Protein AF-A0A377HBF0-F1 (afdb_monomer)

Foldseek 3Di:
DPDDDDDDDDPVVVVVVVVVVCVQVPPPVPDPDDDDFQEEEAEQAQDVVLLVVSLCVCLVNVHAYEYFWAAEPRLVSNVVSQCPDPPSVVQDRPPGTRQVSSVCCSCVPSVRDPVRYHYHHPDHDPVSSVVVSVVSCCVVPNDPTGHHYSDNDPPDDSVVVVSVVVD

Nearest PDB structures (foldseek):
  3ca8-assembly2_B  TM=9.646E-01  e=1.091E-23  Escherichia coli K-12
  8c9v-assembly1_A-2  TM=4.172E-01  e=1.646E+00  Desulfuromonas acetoxidans DSM 684
  6amh-assembly2_D  TM=2.942E-01  e=6.337E-01  Pyrococcus furiosus DSM 3638
  8wps-assembly1_A  TM=4.491E-01  e=5.171E+00  Anabaena sp. 90

Secondary structure (DSSP, 8-state):
---PPPPPPPHHHHHHHHHHHHHHT--TT-SSS----SEEEEE--S-HHHHHHHHHHHHHHT--EEEE--SSTTHHHHHHHHHH-TTGGGS--TT--HHHHHHHHHHHTT---GGGEEEE----SHHHHHHHHHHHHHHHT-S---EEEE-----S-HHHHHHHTT-

pLDDT: mean 82.02, std 18.33, range [35.5, 98.69]

InterPro domains:
  IPR003848 Domain of unknown function DUF218 [PF02698] (40-144)
  IPR003848 Domain of unknown function DUF218 [cd06259] (38-150)
  IPR014729 Rossmann-like alpha/beta/alpha sandwich fold [G3DSA:3.40.50.620] (27-156)
  IPR051599 Cell Envelope Integrity and Synthesis Associated Protein [PTHR30336] (35-150)

Solvent-accessible surface area (backbone atoms only — not comparable to full-atom values): 9738 Å² total; per-residue (Å²): 131,89,74,76,74,82,76,91,72,53,70,71,55,51,53,52,50,50,53,50,48,51,62,67,63,55,64,90,73,82,56,98,65,82,87,80,51,63,30,32,34,38,52,59,64,52,54,62,71,60,56,51,49,48,44,50,52,18,51,75,71,70,33,33,33,37,26,21,14,9,66,42,87,50,41,65,51,27,41,52,44,33,62,69,32,96,77,49,45,80,61,79,44,91,97,57,31,37,16,60,47,52,47,48,47,34,34,76,74,60,66,42,55,71,94,39,53,44,77,38,55,77,25,49,48,73,71,39,24,54,55,51,46,52,57,49,42,50,71,74,72,42,91,86,65,52,74,36,73,49,70,78,78,80,81,62,58,68,73,59,55,65,57,54,76,76,109

Structure (mmCIF, N/CA/C/O backbone):
data_AF-A0A377HBF0-F1
#
_entry.id   AF-A0A377HBF0-F1
#
loop_
_atom_site.group_PDB
_atom_site.id
_atom_site.type_symbol
_atom_site.label_atom_id
_atom_site.label_alt_id
_atom_site.label_comp_id
_atom_site.label_asym_id
_atom_site.label_entity_id
_atom_site.label_seq_id
_atom_site.pdbx_PDB_ins_code
_atom_site.Cartn_x
_atom_site.Cartn_y
_atom_site.Cartn_z
_atom_site.occupancy
_atom_site.B_iso_or_equiv
_atom_site.auth_seq_id
_atom_site.auth_comp_id
_atom_site.auth_asym_id
_atom_site.auth_atom_id
_atom_site.pdbx_PDB_model_num
ATOM 1 N N . MET A 1 1 ? 8.860 5.259 -27.239 1.00 41.09 1 MET A N 1
ATOM 2 C CA . MET A 1 1 ? 10.089 4.965 -26.472 1.00 41.09 1 MET A CA 1
ATOM 3 C C . MET A 1 1 ? 10.621 3.628 -26.953 1.00 41.09 1 MET A C 1
ATOM 5 O O . MET A 1 1 ? 9.868 2.665 -26.907 1.00 41.09 1 MET A O 1
ATOM 9 N N . ASN A 1 2 ? 11.857 3.577 -27.459 1.00 46.97 2 ASN A N 1
ATOM 10 C CA . ASN A 1 2 ? 12.545 2.305 -27.692 1.00 46.97 2 ASN A CA 1
ATOM 11 C C . ASN A 1 2 ? 12.883 1.725 -26.321 1.00 46.97 2 ASN A C 1
ATOM 13 O O . ASN A 1 2 ? 13.781 2.225 -25.651 1.00 46.97 2 ASN A O 1
ATOM 17 N N . ILE A 1 3 ? 12.112 0.735 -25.882 1.00 53.47 3 ILE A N 1
ATOM 18 C CA . ILE A 1 3 ? 12.408 0.001 -24.6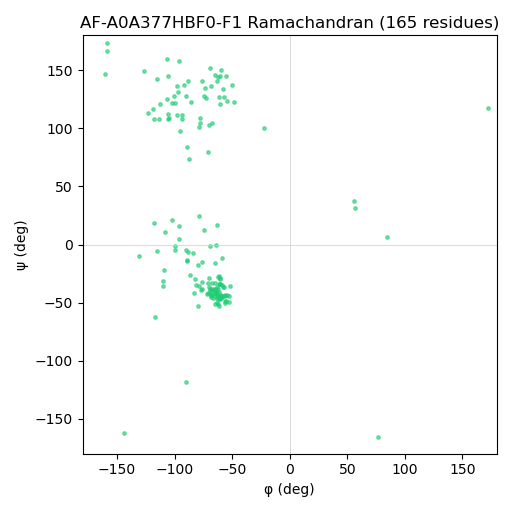56 1.00 53.47 3 ILE A CA 1
ATOM 19 C C . ILE A 1 3 ? 13.523 -0.969 -25.026 1.00 53.47 3 ILE A C 1
ATOM 21 O O . ILE A 1 3 ? 13.290 -1.938 -25.747 1.00 53.47 3 ILE A O 1
ATOM 25 N N . THR A 1 4 ? 14.749 -0.674 -24.607 1.00 66.75 4 THR A N 1
ATOM 26 C CA . THR A 1 4 ? 15.839 -1.644 -24.680 1.00 66.75 4 THR A CA 1
ATOM 27 C C . THR A 1 4 ? 15.437 -2.843 -23.818 1.00 66.75 4 THR A C 1
ATOM 29 O O . THR A 1 4 ? 15.152 -2.650 -22.634 1.00 66.75 4 THR A O 1
ATOM 32 N N . PRO A 1 5 ? 15.348 -4.060 -24.381 1.00 80.56 5 PRO A N 1
ATOM 33 C CA . PRO A 1 5 ? 15.026 -5.236 -23.588 1.00 80.56 5 PRO A CA 1
ATOM 34 C C . PRO A 1 5 ? 16.116 -5.461 -22.537 1.00 80.56 5 PRO A C 1
ATOM 36 O O . PRO A 1 5 ? 17.296 -5.204 -22.794 1.00 80.56 5 PRO A O 1
ATOM 39 N N . PHE A 1 6 ? 15.714 -5.931 -21.356 1.00 82.69 6 PHE A N 1
ATOM 40 C CA . PHE A 1 6 ? 16.654 -6.302 -20.303 1.00 82.69 6 PHE A CA 1
ATOM 41 C C . PHE A 1 6 ? 17.611 -7.385 -20.835 1.00 82.69 6 PHE A C 1
ATOM 43 O O . PHE A 1 6 ? 17.153 -8.314 -21.511 1.00 82.69 6 PHE A O 1
ATOM 50 N N . PRO A 1 7 ? 18.931 -7.272 -20.604 1.00 88.56 7 PRO A N 1
ATOM 51 C CA . PRO A 1 7 ? 19.890 -8.216 -21.159 1.00 88.56 7 PRO A CA 1
ATOM 52 C C . PRO A 1 7 ? 19.689 -9.617 -20.576 1.00 88.56 7 PRO A C 1
ATOM 54 O O . PRO A 1 7 ? 19.382 -9.787 -19.399 1.00 88.56 7 PRO A O 1
ATOM 57 N N . THR A 1 8 ? 19.934 -10.642 -21.390 1.00 91.81 8 THR A N 1
ATOM 58 C CA . THR A 1 8 ? 20.026 -12.023 -20.905 1.00 91.81 8 THR A CA 1
ATOM 59 C C . THR A 1 8 ? 21.175 -12.162 -19.909 1.00 91.81 8 THR A C 1
ATOM 61 O O . THR A 1 8 ? 22.313 -11.803 -20.217 1.00 91.81 8 THR A O 1
ATOM 64 N N . LEU A 1 9 ? 20.875 -12.704 -18.729 1.00 91.88 9 LEU A N 1
ATOM 65 C CA . LEU A 1 9 ? 21.837 -12.961 -17.658 1.00 91.88 9 LEU A CA 1
ATOM 66 C C . LEU A 1 9 ? 22.334 -14.411 -17.689 1.00 91.88 9 LEU A C 1
ATOM 68 O O . LEU A 1 9 ? 21.672 -15.300 -18.223 1.00 91.88 9 LEU A O 1
ATOM 72 N N . SER A 1 10 ? 23.504 -14.659 -17.097 1.00 95.44 10 SER A N 1
ATOM 73 C CA . SER A 1 10 ? 24.004 -16.027 -16.926 1.00 95.44 10 SER A CA 1
ATOM 74 C C . SER A 1 10 ? 23.151 -16.801 -15.906 1.00 95.44 10 SER A C 1
ATOM 76 O O . SER A 1 10 ? 22.635 -16.172 -14.978 1.00 95.44 10 SER A O 1
ATOM 78 N N . PRO A 1 11 ? 23.050 -18.143 -16.000 1.00 94.19 11 PRO A N 1
ATOM 79 C CA . PRO A 1 11 ? 22.334 -18.947 -15.006 1.00 94.19 11 PRO A CA 1
ATOM 80 C C . PRO A 1 11 ? 22.801 -18.676 -13.569 1.00 94.19 11 PRO A C 1
ATOM 82 O O . PRO A 1 11 ? 21.981 -18.411 -12.703 1.00 94.19 11 PRO A O 1
ATOM 85 N N . ALA A 1 12 ? 24.117 -18.590 -13.343 1.00 95.25 12 ALA A N 1
ATOM 86 C CA . ALA A 1 12 ? 24.679 -18.285 -12.025 1.00 95.25 12 ALA A CA 1
ATOM 87 C C . ALA A 1 12 ? 24.261 -16.899 -11.494 1.00 95.25 12 ALA A C 1
ATOM 89 O O . ALA A 1 12 ? 24.081 -16.718 -10.293 1.00 95.25 12 ALA A O 1
ATOM 90 N N . THR A 1 13 ? 24.099 -15.910 -12.380 1.00 90.56 13 THR A N 1
ATOM 91 C CA . THR A 1 13 ? 23.598 -14.580 -12.002 1.00 90.56 13 THR A CA 1
ATOM 92 C C . THR A 1 13 ? 22.112 -14.626 -11.654 1.00 90.56 13 THR A C 1
ATOM 94 O O . THR A 1 13 ? 21.710 -14.002 -10.678 1.00 90.56 13 THR A O 1
ATOM 97 N N . ILE A 1 14 ? 21.308 -15.364 -12.425 1.00 88.31 14 ILE A N 1
ATOM 98 C CA . ILE A 1 14 ? 19.878 -15.562 -12.145 1.00 88.31 14 ILE A CA 1
ATOM 99 C C . ILE A 1 14 ? 19.701 -16.253 -10.789 1.00 88.31 14 ILE A C 1
ATOM 101 O O . ILE A 1 14 ? 18.934 -15.770 -9.960 1.00 88.31 14 ILE A O 1
ATOM 105 N N . ASP A 1 15 ? 20.465 -17.313 -10.524 1.00 89.62 15 ASP A N 1
ATOM 106 C CA . ASP A 1 15 ? 20.421 -18.037 -9.252 1.00 89.62 15 ASP A CA 1
ATOM 107 C C . ASP A 1 15 ? 20.786 -17.122 -8.075 1.00 89.62 15 ASP A C 1
ATOM 109 O O . ASP A 1 15 ? 20.086 -17.102 -7.065 1.00 89.62 15 ASP A O 1
ATOM 113 N N . ALA A 1 16 ? 21.832 -16.300 -8.214 1.00 87.31 16 ALA A N 1
ATOM 114 C CA . ALA A 1 16 ? 22.221 -15.341 -7.181 1.00 87.31 16 ALA A CA 1
ATOM 115 C C . ALA A 1 16 ? 21.136 -14.281 -6.914 1.00 87.31 16 ALA A C 1
ATOM 117 O O . ALA A 1 16 ? 20.863 -13.962 -5.756 1.00 87.31 16 ALA A O 1
ATOM 118 N N . ILE A 1 17 ? 20.495 -13.759 -7.968 1.00 84.81 17 ILE A N 1
ATOM 119 C CA . ILE A 1 17 ? 19.373 -12.817 -7.843 1.00 84.81 17 ILE A CA 1
ATOM 120 C C . ILE A 1 17 ? 18.206 -13.480 -7.113 1.00 84.81 17 ILE A C 1
ATOM 122 O O . ILE A 1 17 ? 17.653 -12.875 -6.200 1.00 84.81 17 ILE A O 1
ATOM 126 N N . ASN A 1 18 ? 17.861 -14.720 -7.464 1.00 83.06 18 ASN A N 1
ATOM 127 C CA . ASN A 1 18 ? 16.762 -15.448 -6.833 1.00 83.06 18 ASN A CA 1
ATOM 128 C C . ASN A 1 18 ? 17.038 -15.740 -5.355 1.00 83.06 18 ASN A C 1
ATOM 130 O O . ASN A 1 18 ? 16.140 -15.582 -4.535 1.00 83.06 18 ASN A O 1
ATOM 134 N N . VAL A 1 19 ? 18.275 -16.096 -4.993 1.00 84.44 19 VAL A N 1
ATOM 135 C CA . VAL A 1 19 ? 18.673 -16.299 -3.589 1.00 84.44 19 VAL A CA 1
ATOM 136 C C . VAL A 1 19 ? 18.511 -15.012 -2.781 1.00 84.44 19 VAL A C 1
ATOM 138 O O . VAL A 1 19 ? 17.925 -15.035 -1.700 1.00 84.44 19 VAL A O 1
ATOM 141 N N . ILE A 1 20 ? 18.992 -13.878 -3.303 1.00 81.31 20 ILE A N 1
ATOM 142 C CA . ILE A 1 20 ? 18.833 -12.577 -2.637 1.00 81.31 20 ILE A CA 1
ATOM 143 C C . ILE A 1 20 ? 17.353 -12.195 -2.573 1.00 81.31 20 ILE A C 1
ATOM 145 O O . ILE A 1 20 ? 16.878 -11.782 -1.522 1.00 81.31 20 ILE A O 1
ATOM 149 N N . GLY A 1 21 ? 16.616 -12.369 -3.670 1.00 77.38 21 GLY A N 1
ATOM 150 C CA . GLY A 1 21 ? 15.186 -12.087 -3.748 1.00 77.38 21 GLY A CA 1
ATOM 151 C C . GLY A 1 21 ? 14.385 -12.885 -2.724 1.00 77.38 21 GLY A C 1
ATOM 152 O O . GLY A 1 21 ? 13.564 -12.308 -2.025 1.00 77.38 21 GLY A O 1
ATOM 153 N N . GLN A 1 22 ? 14.674 -14.177 -2.569 1.00 75.25 22 GLN A N 1
ATOM 154 C CA 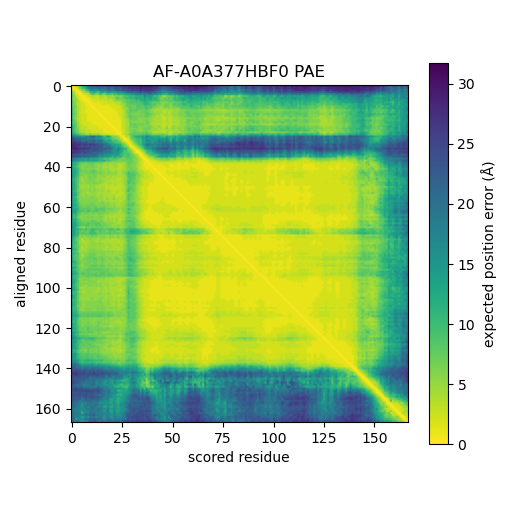. GLN A 1 22 ? 14.031 -15.034 -1.575 1.00 75.25 22 GLN A CA 1
ATOM 155 C C . GLN A 1 22 ? 14.407 -14.644 -0.140 1.00 75.25 22 GLN A C 1
ATOM 157 O O . GLN A 1 22 ? 13.550 -14.662 0.739 1.00 75.25 22 GLN A O 1
ATOM 162 N N . TRP A 1 23 ? 15.666 -14.270 0.105 1.00 75.56 23 TRP A N 1
ATOM 163 C CA . TRP A 1 23 ? 16.100 -13.784 1.416 1.00 75.56 23 TRP A CA 1
ATOM 164 C C . TRP A 1 23 ? 15.445 -12.444 1.784 1.00 75.56 23 TRP A C 1
ATOM 166 O O . TRP A 1 23 ? 15.067 -12.244 2.932 1.00 75.56 23 TRP A O 1
ATOM 176 N N . LEU A 1 24 ? 15.272 -11.543 0.811 1.00 70.19 24 LEU A N 1
ATOM 177 C CA . LEU A 1 24 ? 14.634 -10.235 0.993 1.00 70.19 24 LEU A CA 1
ATOM 178 C C . LEU A 1 24 ? 13.113 -10.314 1.106 1.00 70.19 24 LEU A C 1
ATOM 180 O O . LEU A 1 24 ? 12.522 -9.581 1.892 1.00 70.19 24 LEU A O 1
ATOM 184 N N . ALA A 1 25 ? 12.478 -11.198 0.337 1.00 69.81 25 ALA A N 1
ATOM 185 C CA . ALA A 1 25 ? 11.044 -11.469 0.410 1.00 69.81 25 ALA A CA 1
ATOM 186 C C . ALA A 1 25 ? 10.668 -12.302 1.645 1.00 69.81 25 ALA A C 1
ATOM 188 O O . ALA A 1 25 ? 9.559 -12.827 1.673 1.00 69.81 25 ALA A O 1
ATOM 189 N N . GLN A 1 26 ? 11.611 -12.437 2.593 1.00 56.56 26 GLN A N 1
ATOM 190 C CA . GLN A 1 26 ? 11.625 -13.317 3.752 1.00 56.56 26 GLN A CA 1
ATOM 191 C C . GLN A 1 26 ? 10.216 -13.753 4.158 1.00 56.56 26 GLN A C 1
ATOM 193 O O . GLN A 1 26 ? 9.449 -13.007 4.763 1.00 56.56 26 GLN A O 1
ATOM 198 N N . ASP A 1 27 ? 9.878 -14.974 3.749 1.00 58.88 27 ASP A N 1
ATOM 199 C CA . ASP A 1 27 ? 8.593 -15.591 4.023 1.00 58.88 27 ASP A CA 1
ATOM 200 C C . ASP A 1 27 ? 8.665 -16.318 5.370 1.00 58.88 27 ASP A C 1
ATOM 202 O O . ASP A 1 27 ? 8.715 -17.552 5.454 1.00 58.88 27 ASP A O 1
ATOM 206 N N . ASP A 1 28 ? 8.666 -15.535 6.451 1.00 52.09 28 ASP A N 1
ATOM 207 C CA . ASP A 1 28 ? 8.450 -16.062 7.805 1.00 52.09 28 ASP A CA 1
ATOM 208 C C . ASP A 1 28 ? 7.026 -16.668 7.952 1.00 52.09 28 ASP A C 1
ATOM 210 O O . ASP A 1 28 ? 6.675 -17.211 9.002 1.00 52.09 28 ASP A O 1
ATOM 214 N N . PHE A 1 29 ? 6.214 -16.622 6.882 1.00 50.16 29 PHE A N 1
ATOM 215 C CA . PHE A 1 29 ? 4.865 -17.165 6.737 1.00 50.16 29 PHE A CA 1
ATOM 216 C C . PHE A 1 29 ? 4.836 -18.568 6.072 1.00 50.16 29 PHE A C 1
ATOM 218 O O . PHE A 1 29 ? 3.792 -19.074 5.668 1.00 50.16 29 PHE A O 1
ATOM 225 N N . SER A 1 30 ? 5.964 -19.278 5.999 1.00 46.84 30 SER A N 1
ATOM 226 C CA . SER A 1 30 ? 6.055 -20.611 5.365 1.00 46.84 30 SER A CA 1
ATOM 227 C C . SER A 1 30 ? 5.540 -21.796 6.219 1.00 46.84 30 SER A C 1
ATOM 229 O O . SER A 1 30 ? 5.922 -22.948 6.001 1.00 46.84 30 SER A O 1
ATOM 231 N N . GLY A 1 31 ? 4.643 -21.552 7.182 1.00 51.62 31 GLY A N 1
ATOM 232 C CA . GLY A 1 31 ? 4.010 -22.584 8.016 1.00 51.62 31 GLY A CA 1
ATOM 233 C C . GLY A 1 31 ? 2.498 -22.681 7.791 1.00 51.62 31 GLY A C 1
ATOM 234 O O . GLY A 1 31 ? 1.831 -21.664 7.666 1.00 51.62 31 GLY A O 1
ATOM 235 N N . GLU A 1 32 ? 1.934 -23.896 7.810 1.00 48.34 32 GLU A N 1
ATOM 236 C CA . GLU A 1 32 ? 0.494 -24.202 7.626 1.00 48.34 32 GLU A CA 1
ATOM 237 C C . GLU A 1 32 ? -0.449 -23.627 8.716 1.00 48.34 32 GLU A C 1
ATOM 239 O O . GLU A 1 32 ? -1.588 -24.075 8.869 1.00 48.34 32 GLU A O 1
ATOM 244 N N . VAL A 1 33 ? -0.000 -22.659 9.519 1.00 53.81 33 VAL A N 1
ATOM 245 C CA . VAL A 1 33 ? -0.796 -22.080 10.603 1.00 53.81 33 VAL A CA 1
ATOM 246 C C . VAL A 1 33 ? -1.588 -20.884 10.065 1.00 53.81 33 VAL A C 1
ATOM 248 O O . VAL A 1 33 ? -0.996 -19.975 9.486 1.00 53.81 33 VAL A O 1
ATOM 251 N N . PRO A 1 34 ? -2.918 -20.830 10.267 1.00 56.78 34 PRO A N 1
ATOM 252 C CA . PRO A 1 34 ? -3.715 -19.665 9.901 1.00 56.78 34 PRO A CA 1
ATOM 253 C C . PRO A 1 34 ? -3.199 -18.400 10.598 1.00 56.78 34 PRO A C 1
ATOM 255 O O . PRO A 1 34 ? -3.100 -18.365 11.825 1.00 56.78 34 PRO A O 1
ATOM 258 N N . TYR A 1 35 ? -2.918 -17.348 9.826 1.00 63.84 35 TYR A N 1
ATOM 259 C CA . TYR A 1 35 ? -2.567 -16.034 10.366 1.00 63.84 35 TYR A CA 1
ATOM 260 C C . TYR A 1 35 ? -3.772 -15.428 11.066 1.00 63.84 35 TYR A C 1
ATOM 262 O O . TYR A 1 35 ? -4.697 -14.970 10.401 1.00 63.84 35 TYR A O 1
ATOM 270 N N . GLN A 1 36 ? -3.765 -15.428 12.395 1.00 67.50 36 GLN A N 1
ATOM 271 C CA . GLN A 1 36 ? -4.673 -14.603 13.180 1.00 67.50 36 GLN A CA 1
ATOM 272 C C . GLN A 1 36 ? -3.958 -13.303 13.514 1.00 67.50 36 GLN A C 1
ATOM 274 O O . GLN A 1 36 ? -2.984 -13.297 14.265 1.00 67.50 36 GLN A O 1
ATOM 279 N N . ALA A 1 37 ? -4.431 -12.218 12.917 1.00 77.12 37 ALA A N 1
ATOM 280 C CA . ALA A 1 37 ? -3.940 -10.879 13.169 1.00 77.12 37 ALA A CA 1
ATOM 281 C C . ALA A 1 37 ? -5.105 -9.972 13.535 1.00 77.12 37 ALA A C 1
ATOM 283 O O . ALA A 1 37 ? -6.210 -10.152 13.036 1.00 77.12 37 ALA A O 1
ATOM 284 N N . ASP A 1 38 ? -4.841 -8.975 14.367 1.00 84.00 38 ASP A N 1
ATOM 285 C CA . ASP A 1 38 ? -5.825 -7.979 14.777 1.00 84.00 38 ASP A CA 1
ATOM 286 C C . ASP A 1 38 ? -5.847 -6.773 13.823 1.00 84.00 38 ASP A C 1
ATOM 288 O O . ASP A 1 38 ? -6.776 -5.972 13.862 1.00 84.00 38 ASP A O 1
ATOM 292 N N . CYS A 1 39 ? -4.830 -6.625 12.965 1.00 87.31 39 CYS A N 1
ATOM 293 C CA . CYS A 1 39 ? -4.708 -5.560 11.967 1.00 87.31 39 CYS A CA 1
ATOM 294 C C . CYS A 1 39 ? -3.707 -5.953 10.868 1.00 87.31 39 CYS A C 1
ATOM 296 O O . CYS A 1 39 ? -2.710 -6.624 11.150 1.00 87.31 39 CYS A O 1
ATOM 298 N N . VAL A 1 40 ? -3.955 -5.496 9.637 1.00 90.75 40 VAL A N 1
ATOM 299 C CA . VAL A 1 40 ? -3.007 -5.535 8.515 1.00 90.75 40 VAL A CA 1
ATOM 300 C C . VAL A 1 40 ? -2.375 -4.160 8.341 1.00 90.75 40 VAL A C 1
ATOM 302 O O . VAL A 1 40 ? -3.096 -3.181 8.177 1.00 90.75 40 VAL A O 1
ATOM 305 N N . ILE A 1 41 ? -1.046 -4.074 8.301 1.00 91.62 41 ILE A N 1
ATOM 306 C CA . ILE A 1 41 ? -0.337 -2.838 7.928 1.00 91.62 41 ILE A CA 1
ATOM 307 C C . ILE A 1 41 ? 0.164 -2.946 6.488 1.00 91.62 41 ILE A C 1
ATOM 309 O O . ILE A 1 41 ? 0.954 -3.837 6.203 1.00 91.62 41 ILE A O 1
ATOM 313 N N . LEU A 1 42 ? -0.241 -2.024 5.614 1.00 92.94 42 LEU A N 1
ATOM 314 C CA . LEU A 1 42 ? 0.261 -1.845 4.253 1.00 92.94 42 LEU A CA 1
ATOM 315 C C . LEU A 1 42 ? 1.163 -0.606 4.191 1.00 92.94 42 LEU A C 1
ATOM 317 O O . LEU A 1 42 ? 0.684 0.528 4.237 1.00 92.94 42 LEU A O 1
ATOM 321 N N . ALA A 1 43 ? 2.469 -0.823 4.049 1.00 91.56 43 ALA A N 1
ATOM 322 C CA . ALA A 1 43 ? 3.417 0.257 3.783 1.00 91.56 43 ALA A CA 1
ATOM 323 C C . ALA A 1 43 ? 3.331 0.716 2.318 1.00 91.56 43 ALA A C 1
ATOM 325 O O . ALA A 1 43 ? 3.210 -0.110 1.410 1.00 91.56 43 ALA A O 1
ATOM 326 N N . GLY A 1 44 ? 3.429 2.023 2.086 1.00 91.31 44 GLY A N 1
ATOM 327 C CA . GLY A 1 44 ? 3.377 2.643 0.768 1.00 91.31 44 GLY A CA 1
ATOM 328 C C . GLY A 1 44 ? 4.412 2.055 -0.195 1.00 91.31 44 GLY A C 1
ATOM 329 O O . GLY A 1 44 ? 5.605 1.989 0.105 1.00 91.31 44 GLY A O 1
ATOM 330 N N . ASN A 1 45 ? 3.932 1.549 -1.334 1.00 91.50 45 ASN A N 1
ATOM 331 C CA . ASN A 1 45 ? 4.727 0.908 -2.382 1.00 91.50 45 ASN A CA 1
ATOM 332 C C . ASN A 1 45 ? 3.965 0.930 -3.723 1.00 91.50 45 ASN A C 1
ATOM 334 O O . ASN A 1 45 ? 2.798 1.314 -3.768 1.00 91.50 45 ASN A O 1
ATOM 338 N N . ALA A 1 46 ? 4.612 0.507 -4.814 1.00 91.50 46 ALA A N 1
ATOM 339 C CA . ALA A 1 46 ? 4.037 0.486 -6.167 1.00 91.50 46 ALA A CA 1
ATOM 340 C C . ALA A 1 46 ? 3.713 -0.929 -6.698 1.00 91.50 46 ALA A C 1
ATOM 342 O O . ALA A 1 46 ? 3.441 -1.104 -7.889 1.00 91.50 46 ALA A O 1
ATOM 343 N N . VAL A 1 47 ? 3.761 -1.950 -5.841 1.00 89.06 47 VAL A N 1
ATOM 344 C CA . VAL A 1 47 ? 3.642 -3.364 -6.211 1.00 89.06 47 VAL A CA 1
ATOM 345 C C . VAL A 1 47 ? 2.195 -3.833 -6.036 1.00 89.06 47 VAL A C 1
ATOM 347 O O . VAL A 1 47 ? 1.769 -4.202 -4.943 1.00 89.06 47 VAL A O 1
ATOM 350 N N . MET A 1 48 ? 1.427 -3.848 -7.133 1.00 91.56 48 MET A N 1
ATOM 351 C CA . MET A 1 48 ? -0.010 -4.190 -7.111 1.00 91.56 48 MET A CA 1
ATOM 352 C C . MET A 1 48 ? -0.325 -5.547 -6.463 1.00 91.56 48 MET A C 1
ATOM 354 O O . MET A 1 48 ? -1.222 -5.577 -5.625 1.00 91.56 48 MET A O 1
ATOM 358 N N . PRO A 1 49 ? 0.417 -6.644 -6.732 1.00 86.50 49 PRO A N 1
ATOM 359 C CA . PRO A 1 49 ? 0.170 -7.916 -6.049 1.00 86.50 49 PRO A CA 1
ATOM 360 C C . PRO A 1 49 ? 0.289 -7.831 -4.521 1.00 86.50 49 PRO A C 1
ATOM 362 O O . PRO A 1 49 ? -0.495 -8.453 -3.809 1.00 86.50 49 PRO A O 1
ATOM 365 N N . THR A 1 50 ? 1.230 -7.032 -4.007 1.00 86.56 50 THR A N 1
ATOM 366 C CA . THR A 1 50 ? 1.404 -6.805 -2.563 1.00 86.56 50 THR A CA 1
ATOM 367 C C . THR A 1 50 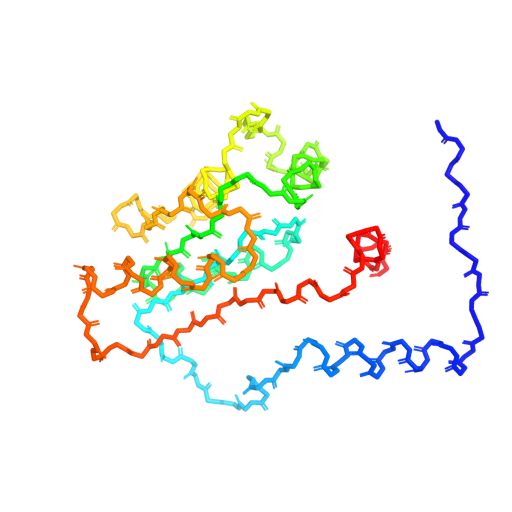? 0.235 -6.011 -1.985 1.00 86.56 50 THR A C 1
ATOM 369 O O . THR A 1 50 ? -0.294 -6.358 -0.929 1.00 86.56 50 THR A O 1
ATOM 372 N N . ILE A 1 51 ? -0.197 -4.962 -2.691 1.00 92.75 51 ILE A N 1
ATOM 373 C CA . ILE A 1 51 ? -1.350 -4.134 -2.311 1.00 92.75 51 ILE A CA 1
ATOM 374 C C . ILE A 1 51 ? -2.626 -4.988 -2.256 1.00 92.75 51 ILE A C 1
ATOM 376 O O . ILE A 1 51 ? -3.373 -4.940 -1.276 1.00 92.75 51 ILE A O 1
ATOM 380 N N . ASP A 1 52 ? -2.845 -5.810 -3.281 1.00 92.75 52 ASP A N 1
ATOM 381 C CA . ASP A 1 52 ? -3.981 -6.722 -3.377 1.00 92.75 52 ASP A CA 1
ATOM 382 C C . ASP A 1 52 ? -3.949 -7.789 -2.279 1.00 92.75 52 ASP A C 1
ATOM 384 O O . ASP A 1 52 ? -4.982 -8.077 -1.677 1.00 92.75 52 ASP A O 1
ATOM 388 N N . ALA A 1 53 ? -2.774 -8.341 -1.958 1.00 87.38 53 ALA A N 1
ATOM 389 C CA . ALA A 1 53 ? -2.618 -9.296 -0.864 1.00 87.38 53 ALA A CA 1
ATOM 390 C C . ALA A 1 53 ? -3.007 -8.685 0.493 1.00 87.38 53 ALA A C 1
ATOM 392 O O . ALA A 1 53 ? -3.772 -9.297 1.240 1.00 87.38 53 ALA A O 1
ATOM 393 N N . ALA A 1 54 ? -2.563 -7.459 0.791 1.00 90.19 54 ALA A N 1
ATOM 394 C CA . ALA A 1 54 ? -2.944 -6.766 2.022 1.00 90.19 54 ALA A CA 1
ATOM 395 C C . ALA A 1 54 ? -4.466 -6.545 2.105 1.00 90.19 54 ALA A C 1
ATOM 397 O O . ALA A 1 54 ? -5.089 -6.846 3.127 1.00 90.19 54 ALA A O 1
ATOM 398 N N . CYS A 1 55 ? -5.085 -6.093 1.009 1.00 95.25 55 CYS A N 1
ATOM 399 C CA . CYS A 1 55 ? -6.533 -5.883 0.949 1.00 95.25 55 CYS A CA 1
ATOM 400 C C . CYS A 1 55 ? -7.316 -7.200 1.076 1.00 95.25 55 CYS A C 1
ATOM 402 O O . CYS A 1 55 ? -8.310 -7.261 1.800 1.00 95.25 55 CYS A O 1
ATOM 404 N N . LYS A 1 56 ? -6.855 -8.270 0.416 1.00 92.44 56 LYS A N 1
ATOM 405 C CA . LYS A 1 56 ? -7.418 -9.626 0.508 1.00 92.44 56 LYS A CA 1
ATOM 406 C C . LYS A 1 56 ? -7.435 -10.110 1.952 1.00 92.44 56 LYS A C 1
ATOM 408 O O . LYS A 1 56 ? -8.483 -10.551 2.415 1.00 92.44 56 LYS A O 1
ATOM 413 N N . ILE A 1 57 ? -6.307 -10.004 2.657 1.00 88.31 57 ILE A N 1
ATOM 414 C CA . ILE A 1 57 ? -6.183 -10.464 4.045 1.00 88.31 57 ILE A CA 1
ATOM 415 C C . ILE A 1 57 ? -7.122 -9.668 4.955 1.00 88.31 57 ILE A C 1
ATOM 417 O O . ILE A 1 57 ? -7.926 -10.269 5.668 1.00 88.31 57 ILE A O 1
ATOM 421 N N . ALA A 1 58 ? -7.088 -8.334 4.883 1.00 92.00 58 ALA A N 1
ATOM 422 C CA . ALA A 1 58 ? -7.938 -7.480 5.713 1.00 92.00 58 ALA A CA 1
ATOM 423 C C . ALA A 1 58 ? -9.435 -7.742 5.473 1.00 92.00 58 ALA A C 1
ATOM 425 O O . ALA A 1 58 ? -10.215 -7.870 6.419 1.00 92.00 58 ALA A O 1
ATOM 426 N N . ARG A 1 59 ? -9.839 -7.885 4.205 1.00 94.69 59 ARG A N 1
ATOM 427 C CA . ARG A 1 59 ? -11.224 -8.178 3.825 1.00 94.69 59 ARG A CA 1
ATOM 428 C C . ARG A 1 59 ? -11.670 -9.552 4.315 1.00 94.69 59 ARG A C 1
ATOM 430 O O . ARG A 1 59 ? -12.732 -9.658 4.925 1.00 94.69 59 ARG A O 1
ATOM 437 N N . ASP A 1 60 ? -10.889 -10.590 4.031 1.00 91.88 60 ASP A N 1
ATOM 438 C CA . ASP A 1 60 ? -11.277 -11.974 4.305 1.00 91.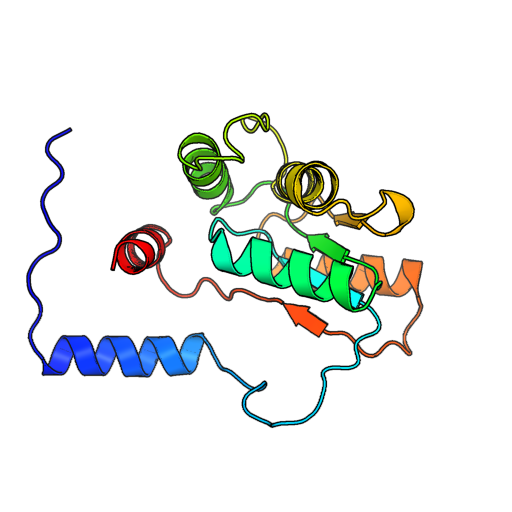88 60 ASP A CA 1
ATOM 439 C C . ASP A 1 60 ? -11.301 -12.277 5.809 1.00 91.88 60 ASP A C 1
ATOM 441 O O . ASP A 1 60 ? -12.187 -12.993 6.269 1.00 91.88 60 ASP A O 1
ATOM 445 N N . GLN A 1 61 ? -10.375 -11.698 6.582 1.00 89.56 61 GLN A N 1
ATOM 446 C CA . GLN A 1 61 ? -10.369 -11.812 8.046 1.00 89.56 61 GLN A CA 1
ATOM 447 C C . GLN A 1 61 ? -11.278 -10.784 8.732 1.00 89.56 61 GLN A C 1
ATOM 449 O O . GLN A 1 61 ? -11.493 -10.852 9.938 1.00 89.56 61 GLN A O 1
ATOM 454 N N . GLN A 1 62 ? -11.835 -9.837 7.973 1.00 93.19 62 GLN A N 1
ATOM 455 C CA . GLN A 1 62 ? -12.659 -8.741 8.478 1.00 93.19 62 GLN A CA 1
ATOM 456 C C . GLN A 1 62 ? -11.952 -7.895 9.553 1.00 93.19 62 GLN A C 1
ATOM 458 O O . GLN A 1 62 ? -12.606 -7.400 10.476 1.00 93.19 62 GLN A O 1
ATOM 463 N N . ILE A 1 63 ? -10.651 -7.670 9.404 1.00 91.00 63 ILE A N 1
ATOM 464 C CA . ILE A 1 63 ? -9.827 -6.883 10.330 1.00 91.00 63 ILE A CA 1
ATOM 465 C C . ILE A 1 63 ? -9.464 -5.513 9.740 1.00 91.00 63 ILE A C 1
ATOM 467 O O . ILE A 1 63 ? -9.574 -5.321 8.525 1.00 91.00 63 ILE A O 1
ATOM 471 N N . PRO A 1 64 ? -9.081 -4.533 10.576 1.00 94.88 64 PRO A N 1
ATOM 472 C CA . PRO A 1 64 ? -8.589 -3.243 10.116 1.00 94.88 64 PRO A CA 1
ATOM 473 C C . PRO A 1 64 ? -7.401 -3.350 9.154 1.00 94.88 64 PRO A C 1
ATOM 475 O O . PRO A 1 64 ? -6.532 -4.212 9.300 1.00 94.88 64 PRO A O 1
ATOM 478 N N . LEU A 1 65 ? -7.364 -2.427 8.195 1.00 95.69 65 LEU A N 1
ATOM 479 C CA . LEU A 1 65 ? -6.254 -2.186 7.283 1.00 95.69 65 LEU A CA 1
ATOM 480 C C . LEU A 1 65 ? -5.668 -0.804 7.583 1.00 95.69 65 LEU A C 1
ATOM 482 O O . LEU A 1 65 ? -6.276 0.217 7.257 1.00 95.69 65 LEU A O 1
ATOM 486 N N . LEU A 1 66 ? -4.484 -0.772 8.183 1.00 96.06 66 LEU A N 1
ATOM 487 C CA . LEU A 1 66 ? -3.681 0.434 8.324 1.00 96.06 66 LEU A CA 1
ATOM 488 C C . LEU A 1 66 ? -2.841 0.617 7.066 1.00 96.06 66 LEU A C 1
ATOM 490 O O . LEU A 1 66 ? -2.048 -0.249 6.717 1.00 96.06 66 LEU A O 1
ATOM 494 N N . ILE A 1 67 ? -2.979 1.754 6.400 1.00 97.12 67 ILE A N 1
ATOM 495 C CA . ILE A 1 67 ? -2.195 2.108 5.222 1.00 97.12 67 ILE A CA 1
ATOM 496 C C . ILE A 1 67 ? -1.288 3.279 5.587 1.00 97.12 67 ILE A C 1
ATOM 498 O O . ILE A 1 67 ? -1.781 4.330 5.993 1.00 97.12 67 ILE A O 1
ATOM 502 N N . SER A 1 68 ? 0.024 3.093 5.446 1.00 96.25 68 SER A N 1
ATOM 503 C CA . SER A 1 68 ? 1.040 4.064 5.859 1.00 96.25 68 SER A CA 1
ATOM 504 C C . SER A 1 68 ? 1.933 4.456 4.692 1.00 96.25 68 SER A C 1
ATOM 506 O O . SER A 1 68 ? 2.670 3.624 4.165 1.00 96.25 68 SER A O 1
ATOM 508 N N . GLY A 1 69 ? 1.844 5.716 4.277 1.00 95.81 69 GLY A N 1
ATOM 509 C CA . GLY A 1 69 ? 2.632 6.284 3.190 1.00 95.81 69 GLY A CA 1
ATOM 510 C C . GLY A 1 69 ? 2.163 7.689 2.820 1.00 95.81 69 GLY A C 1
ATOM 511 O O . GLY A 1 69 ? 1.038 7.882 2.358 1.00 95.81 69 GLY A O 1
ATOM 512 N N . GLY A 1 70 ? 3.029 8.678 2.992 1.00 95.94 70 GLY A N 1
ATOM 513 C CA . GLY A 1 70 ? 2.827 10.048 2.533 1.00 95.94 70 GLY A CA 1
ATOM 514 C C . GLY A 1 70 ? 3.361 10.271 1.121 1.00 95.94 70 GLY A C 1
ATOM 515 O O . GLY A 1 70 ? 2.876 9.676 0.158 1.00 95.94 70 GLY A O 1
ATOM 516 N N . ILE A 1 71 ? 4.336 11.173 0.990 1.00 95.38 71 ILE A N 1
ATOM 517 C CA . ILE A 1 71 ? 5.029 11.475 -0.269 1.00 95.38 71 ILE A CA 1
ATOM 518 C C . ILE A 1 71 ? 6.515 11.158 -0.085 1.00 95.38 71 ILE A C 1
ATOM 520 O O . ILE A 1 71 ? 7.200 11.804 0.708 1.00 95.38 71 ILE A O 1
ATOM 524 N N . GLY A 1 72 ? 7.016 10.186 -0.841 1.00 90.31 72 GLY A N 1
ATOM 525 C CA . GLY A 1 72 ? 8.385 9.683 -0.778 1.00 90.31 72 GLY A CA 1
ATOM 526 C C . GLY A 1 72 ? 8.937 9.288 -2.151 1.00 90.31 72 GLY A C 1
ATOM 527 O O . GLY A 1 72 ? 8.424 9.690 -3.197 1.00 90.31 72 GLY A O 1
ATOM 528 N N . HIS A 1 73 ? 10.015 8.498 -2.157 1.00 85.62 73 HIS A N 1
ATOM 529 C CA . HIS A 1 73 ? 10.680 8.071 -3.397 1.00 85.62 73 HIS A CA 1
ATOM 530 C C . HIS A 1 73 ? 9.794 7.165 -4.271 1.00 85.62 73 HIS A C 1
ATOM 532 O O . HIS A 1 73 ? 9.844 7.263 -5.495 1.00 85.62 73 HIS A O 1
ATOM 538 N N . SER A 1 74 ? 8.944 6.345 -3.646 1.00 81.75 74 SER A N 1
ATOM 539 C CA . SER A 1 74 ? 8.063 5.376 -4.309 1.00 81.75 74 SER A CA 1
ATOM 540 C C . SER A 1 74 ? 6.837 6.012 -4.977 1.00 81.75 74 SER A C 1
ATOM 542 O O . SER A 1 74 ? 6.165 5.381 -5.796 1.00 81.75 74 SER A O 1
ATOM 544 N N . THR A 1 75 ? 6.525 7.268 -4.652 1.00 93.06 75 THR A N 1
ATOM 545 C CA . THR A 1 75 ? 5.225 7.878 -4.955 1.00 93.06 75 THR A CA 1
ATOM 546 C C . THR A 1 75 ? 4.956 7.986 -6.457 1.00 93.06 75 THR A C 1
ATOM 548 O O . THR A 1 75 ? 3.869 7.662 -6.934 1.00 93.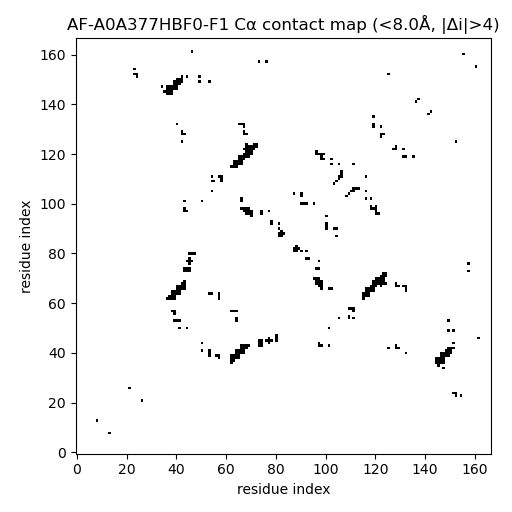06 75 THR A O 1
ATOM 551 N N . THR A 1 76 ? 5.949 8.404 -7.244 1.00 93.94 76 THR A N 1
ATOM 552 C CA . THR A 1 76 ? 5.803 8.524 -8.705 1.00 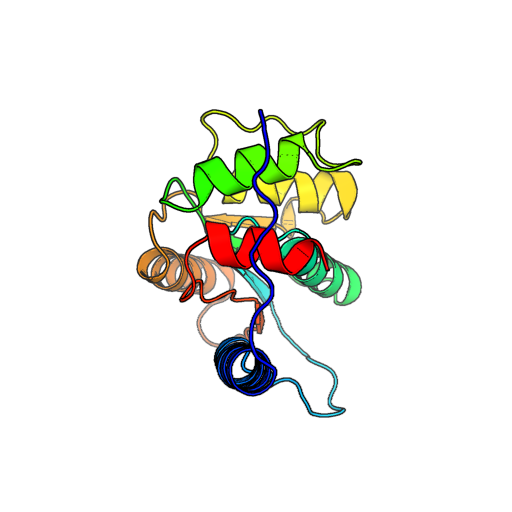93.94 76 THR A CA 1
ATOM 553 C C . THR A 1 76 ? 5.709 7.163 -9.397 1.00 93.94 76 THR A C 1
ATOM 555 O O . THR A 1 76 ? 5.036 7.041 -10.429 1.00 93.94 76 THR A O 1
ATOM 558 N N . PHE A 1 77 ? 6.324 6.127 -8.823 1.00 93.25 77 PHE A N 1
ATOM 559 C CA . PHE A 1 77 ? 6.179 4.751 -9.290 1.00 93.25 77 PHE A CA 1
ATOM 560 C C . PHE A 1 77 ? 4.766 4.235 -9.024 1.00 93.25 77 PHE A C 1
ATOM 562 O O . PHE A 1 77 ? 4.151 3.689 -9.939 1.00 93.25 77 PHE A O 1
ATOM 569 N N . LEU A 1 78 ? 4.198 4.506 -7.842 1.00 95.50 78 LEU A N 1
ATOM 570 C CA . LEU A 1 78 ? 2.798 4.186 -7.551 1.00 95.50 78 LEU A CA 1
ATOM 571 C C . LEU A 1 78 ? 1.861 4.891 -8.539 1.00 95.50 78 LEU A C 1
ATOM 573 O O . LEU A 1 78 ? 0.981 4.251 -9.111 1.00 95.50 78 LEU A O 1
ATOM 577 N N . TYR A 1 79 ? 2.078 6.182 -8.817 1.00 97.06 79 TYR A N 1
ATOM 578 C CA . TYR A 1 79 ? 1.270 6.909 -9.805 1.00 97.06 79 TYR A CA 1
ATOM 579 C C . TYR A 1 79 ? 1.298 6.230 -11.178 1.00 97.06 79 TYR A C 1
ATOM 581 O O . TYR A 1 79 ? 0.258 6.074 -11.821 1.00 97.06 79 TYR A O 1
ATOM 589 N N . SER A 1 80 ? 2.489 5.816 -11.615 1.00 95.50 80 SER A N 1
ATOM 590 C CA . SER A 1 80 ? 2.698 5.157 -12.904 1.00 95.50 80 SER A CA 1
ATOM 591 C C . SER A 1 80 ? 2.052 3.774 -12.950 1.00 95.50 80 SER A C 1
ATOM 593 O O . SER A 1 80 ? 1.413 3.433 -13.945 1.00 95.50 80 SER A O 1
ATOM 595 N N . ALA A 1 81 ? 2.179 2.998 -11.873 1.00 94.19 81 ALA A N 1
ATOM 596 C CA . ALA A 1 81 ? 1.590 1.672 -11.760 1.00 94.19 81 ALA A CA 1
ATOM 597 C C . ALA A 1 81 ? 0.054 1.739 -11.784 1.00 94.19 81 ALA A C 1
ATOM 599 O O . ALA A 1 81 ? -0.575 0.978 -12.514 1.00 94.19 81 ALA A O 1
ATOM 600 N N . ILE A 1 82 ? -0.552 2.699 -11.074 1.00 97.00 82 ILE A N 1
ATOM 601 C CA . ILE A 1 82 ? -2.007 2.919 -11.085 1.00 97.00 82 ILE A CA 1
ATOM 602 C C . ILE A 1 82 ? -2.496 3.318 -12.476 1.00 97.00 82 ILE A C 1
ATOM 604 O O . ILE A 1 82 ? -3.452 2.730 -12.976 1.00 97.00 82 ILE A O 1
ATOM 608 N N . ALA A 1 83 ? -1.815 4.258 -13.137 1.00 96.38 83 ALA A N 1
ATOM 609 C CA . ALA A 1 83 ? -2.182 4.701 -14.481 1.00 96.38 83 ALA A CA 1
ATOM 610 C C . ALA A 1 83 ? -2.128 3.568 -15.527 1.00 96.38 83 ALA A C 1
ATOM 612 O O . ALA A 1 83 ? -2.878 3.595 -16.501 1.00 96.38 83 ALA A O 1
ATOM 613 N N . GLN A 1 84 ? -1.251 2.578 -15.332 1.00 94.81 84 GLN A N 1
ATOM 614 C CA . GLN A 1 84 ? -1.102 1.414 -16.215 1.00 94.81 84 GLN A CA 1
ATOM 615 C C . GLN A 1 84 ? -2.012 0.237 -15.829 1.00 94.81 84 GLN A C 1
ATOM 617 O O . GLN A 1 84 ? -2.165 -0.693 -16.622 1.00 94.81 84 GLN A O 1
ATOM 622 N N . HIS A 1 85 ? -2.613 0.247 -14.636 1.00 96.94 85 HIS A N 1
ATOM 623 C CA . HIS A 1 85 ? -3.405 -0.875 -14.142 1.00 96.94 85 HIS A CA 1
ATOM 624 C C . HIS A 1 85 ? -4.756 -0.967 -14.876 1.00 96.94 85 HIS A C 1
ATOM 626 O O . HIS A 1 85 ? -5.442 0.050 -14.993 1.00 96.94 85 HIS A O 1
ATOM 632 N N . PRO A 1 86 ? -5.213 -2.153 -15.328 1.00 96.38 86 PRO A N 1
ATOM 633 C CA . PRO A 1 86 ? -6.456 -2.287 -16.098 1.00 96.38 86 PRO A CA 1
ATOM 634 C C . PRO A 1 86 ? -7.714 -1.850 -15.335 1.00 96.38 86 PRO A C 1
ATOM 636 O O . PRO A 1 86 ? -8.677 -1.407 -15.959 1.00 96.38 86 PRO A O 1
ATOM 639 N N . HIS A 1 87 ? -7.703 -1.943 -14.002 1.00 96.00 87 HIS A N 1
ATOM 640 C CA . HIS A 1 87 ? -8.857 -1.608 -13.161 1.00 96.00 87 HIS A CA 1
ATOM 641 C C . HIS A 1 87 ? -8.662 -0.335 -12.334 1.00 96.00 87 HIS A C 1
ATOM 643 O O . HIS A 1 87 ? -9.610 0.420 -12.157 1.00 96.00 87 HIS A O 1
ATOM 649 N N . TYR A 1 88 ? -7.442 -0.070 -11.856 1.00 98.06 88 TYR A N 1
ATOM 650 C CA . TYR A 1 88 ? -7.185 1.023 -10.905 1.00 98.06 88 TYR A CA 1
ATOM 651 C C . TYR A 1 88 ? -6.891 2.358 -11.596 1.00 98.06 88 TYR A C 1
ATOM 653 O O . TYR A 1 88 ? -6.840 3.382 -10.924 1.00 98.06 88 TYR A O 1
ATOM 661 N N . ASN A 1 89 ? -6.766 2.380 -12.929 1.00 97.44 89 ASN A N 1
ATOM 662 C CA . ASN A 1 89 ? -6.501 3.594 -13.714 1.00 97.44 89 ASN A CA 1
ATOM 663 C C . ASN A 1 89 ? -7.553 4.712 -13.558 1.00 97.44 89 ASN A C 1
ATOM 665 O O . ASN A 1 89 ? -7.311 5.841 -13.981 1.00 97.44 89 ASN A O 1
ATOM 669 N N . THR A 1 90 ? -8.700 4.425 -12.941 1.00 97.75 90 THR A N 1
ATOM 670 C CA . THR A 1 90 ? -9.737 5.405 -12.599 1.00 97.75 90 THR A CA 1
ATOM 671 C C . THR A 1 90 ? -9.415 6.208 -11.334 1.00 97.75 90 THR A C 1
ATOM 673 O O . THR A 1 90 ? -10.000 7.274 -11.120 1.00 97.75 90 THR A O 1
ATOM 676 N N . ILE A 1 91 ? -8.488 5.737 -10.494 1.00 98.00 91 ILE A N 1
ATOM 677 C CA . ILE A 1 91 ? -8.079 6.412 -9.261 1.00 98.00 91 ILE A CA 1
ATOM 678 C C . ILE A 1 91 ? -7.196 7.611 -9.611 1.00 98.00 91 ILE A C 1
ATOM 680 O O . ILE A 1 91 ? -6.191 7.500 -10.311 1.00 98.00 91 ILE A O 1
ATOM 684 N N . ARG A 1 92 ? -7.546 8.789 -9.081 1.00 97.81 92 ARG A N 1
ATOM 685 C CA . ARG A 1 92 ? -6.718 9.996 -9.230 1.00 97.81 92 ARG A CA 1
ATOM 686 C C . ARG A 1 92 ? -5.416 9.834 -8.449 1.00 97.81 92 ARG A C 1
ATOM 688 O O . ARG A 1 92 ? -5.460 9.423 -7.297 1.00 97.81 92 ARG A O 1
ATOM 695 N N . THR A 1 93 ? -4.282 10.219 -9.023 1.00 97.38 93 THR A N 1
ATOM 696 C CA . THR A 1 93 ? -2.963 10.000 -8.402 1.00 97.38 93 THR A CA 1
ATOM 697 C C . THR A 1 93 ? -2.229 11.299 -8.084 1.00 97.38 93 THR A C 1
ATOM 699 O O . THR A 1 93 ? -1.988 11.594 -6.920 1.00 97.38 93 THR A O 1
ATOM 702 N N . THR A 1 94 ? -1.898 12.097 -9.101 1.00 95.38 94 THR A N 1
ATOM 703 C CA . THR A 1 94 ? -0.984 13.244 -8.994 1.00 95.38 94 THR A CA 1
ATOM 704 C C . THR A 1 94 ? -1.295 14.173 -7.816 1.00 95.38 94 THR A C 1
ATOM 706 O O . THR A 1 94 ? -2.381 14.744 -7.730 1.00 95.38 94 THR A O 1
ATOM 709 N N . GLY A 1 95 ? -0.298 14.361 -6.945 1.00 95.88 95 GLY A N 1
ATOM 710 C CA . GLY A 1 95 ? -0.357 15.275 -5.801 1.00 95.88 95 GLY A CA 1
ATOM 711 C C . GLY A 1 95 ? -1.004 14.689 -4.545 1.00 95.88 95 GLY A C 1
ATOM 712 O O . GLY A 1 95 ? -1.207 15.429 -3.587 1.00 95.88 95 GLY A O 1
ATOM 713 N N . ARG A 1 96 ? -1.338 13.395 -4.535 1.00 98.19 96 ARG A N 1
ATOM 714 C CA . ARG A 1 96 ? -1.935 12.708 -3.385 1.00 98.19 96 ARG A CA 1
ATOM 715 C C . ARG A 1 96 ? -0.914 11.804 -2.705 1.00 98.19 96 ARG A C 1
ATOM 717 O O . ARG A 1 96 ? -0.100 11.184 -3.380 1.00 98.19 96 ARG A O 1
ATOM 724 N N . ALA A 1 97 ? -1.012 11.699 -1.385 1.00 98.12 97 ALA A N 1
ATOM 725 C CA . ALA A 1 97 ? -0.236 10.741 -0.613 1.00 98.12 97 ALA A CA 1
ATOM 726 C C . ALA A 1 97 ? -0.527 9.297 -1.043 1.00 98.12 97 ALA A C 1
ATOM 728 O O . ALA A 1 97 ? -1.644 8.967 -1.467 1.00 98.12 97 ALA A O 1
ATOM 729 N N . GLU A 1 98 ? 0.479 8.437 -0.902 1.00 98.19 98 GLU A N 1
ATOM 730 C CA . GLU A 1 98 ? 0.400 7.016 -1.238 1.00 98.19 98 GLU A CA 1
ATOM 731 C C . GLU A 1 98 ? -0.766 6.350 -0.503 1.00 98.19 98 GLU A C 1
ATOM 733 O O . GLU A 1 98 ? -1.624 5.736 -1.137 1.00 98.19 98 GLU A O 1
ATOM 738 N N . ALA A 1 99 ? -0.883 6.562 0.809 1.00 98.00 99 ALA A N 1
ATOM 739 C CA . ALA A 1 99 ? -1.930 5.971 1.628 1.00 98.00 99 ALA A CA 1
ATOM 740 C C . ALA A 1 99 ? -3.338 6.380 1.183 1.00 98.00 99 ALA A C 1
ATOM 742 O O . ALA A 1 99 ? -4.254 5.561 1.218 1.00 98.00 99 ALA A O 1
ATOM 743 N N . THR A 1 100 ? -3.527 7.608 0.689 1.00 98.44 100 THR A N 1
ATOM 744 C CA . THR A 1 100 ? -4.831 8.050 0.177 1.00 98.44 100 THR A CA 1
ATOM 745 C C . THR A 1 100 ? -5.202 7.342 -1.129 1.00 98.44 100 THR A C 1
ATOM 747 O O . THR A 1 100 ? -6.369 7.027 -1.351 1.00 98.44 100 THR A O 1
ATOM 750 N N . ILE A 1 101 ? -4.228 7.105 -2.011 1.00 98.56 101 ILE A N 1
ATOM 751 C CA . ILE A 1 101 ? -4.433 6.375 -3.273 1.00 98.56 101 ILE A CA 1
ATOM 752 C C . ILE A 1 101 ? -4.737 4.905 -2.981 1.00 98.56 101 ILE A C 1
ATOM 754 O O . ILE A 1 101 ? -5.673 4.337 -3.536 1.00 98.56 101 ILE A O 1
ATOM 758 N N . LEU A 1 102 ? -3.968 4.296 -2.084 1.00 98.31 102 LEU A N 1
ATOM 759 C CA . LEU A 1 102 ? -4.140 2.904 -1.684 1.00 98.31 102 LEU A CA 1
ATOM 760 C C . LEU A 1 102 ? -5.458 2.683 -0.916 1.00 98.31 102 LEU A C 1
ATOM 762 O O . LEU A 1 102 ? -6.106 1.655 -1.101 1.00 98.31 102 LEU A O 1
ATOM 766 N N . ALA A 1 103 ? -5.919 3.661 -0.131 1.00 98.62 103 ALA A N 1
ATOM 767 C CA . ALA A 1 103 ? -7.235 3.621 0.511 1.00 98.62 103 ALA A CA 1
ATOM 768 C C . ALA A 1 103 ? -8.387 3.604 -0.507 1.00 98.62 103 ALA A C 1
ATOM 770 O O . ALA A 1 103 ? -9.379 2.904 -0.295 1.00 98.62 103 ALA A O 1
ATOM 771 N N . ASP A 1 104 ? -8.254 4.314 -1.634 1.00 98.62 104 ASP A N 1
ATOM 772 C CA . ASP A 1 104 ? -9.233 4.229 -2.722 1.00 98.62 104 ASP A CA 1
ATOM 773 C C . ASP A 1 104 ? -9.276 2.822 -3.329 1.00 98.62 104 ASP A C 1
ATOM 775 O O . ASP A 1 104 ? -10.363 2.328 -3.617 1.00 98.62 104 ASP A O 1
ATOM 779 N N . ILE A 1 105 ? -8.131 2.143 -3.474 1.00 98.62 105 ILE A N 1
ATOM 780 C CA . ILE A 1 105 ? -8.088 0.743 -3.931 1.00 98.62 105 ILE A CA 1
ATOM 781 C C . ILE A 1 105 ? -8.844 -0.152 -2.943 1.00 98.62 105 ILE A C 1
ATOM 783 O O . ILE A 1 105 ? -9.772 -0.872 -3.327 1.00 98.62 105 ILE A O 1
ATOM 787 N N . ALA A 1 106 ? -8.480 -0.063 -1.662 1.00 98.50 106 ALA A N 1
ATOM 788 C CA . ALA A 1 106 ? -9.070 -0.848 -0.583 1.00 98.50 106 ALA A CA 1
ATOM 789 C C . ALA A 1 106 ? -10.597 -0.670 -0.500 1.00 98.50 106 ALA A C 1
ATOM 791 O O . ALA A 1 106 ? -11.348 -1.639 -0.369 1.00 98.50 106 ALA A O 1
ATOM 792 N N . HIS A 1 107 ? -11.077 0.566 -0.619 1.00 98.69 107 HIS A N 1
ATOM 793 C CA . HIS A 1 107 ? -12.500 0.853 -0.519 1.00 98.69 107 HIS A CA 1
ATOM 794 C C . HIS A 1 107 ? -13.264 0.545 -1.815 1.00 98.69 107 HIS A C 1
ATOM 796 O O . HIS A 1 107 ? -14.255 -0.187 -1.802 1.00 98.69 107 HIS A O 1
ATOM 802 N N . GLN A 1 108 ? -12.817 1.087 -2.950 1.00 98.44 108 GLN A N 1
ATOM 803 C CA . GLN A 1 108 ? -13.593 1.069 -4.194 1.00 98.44 108 GLN A CA 1
ATOM 804 C C . GLN A 1 108 ? -13.565 -0.302 -4.883 1.00 98.44 108 GLN A C 1
ATOM 806 O O . GLN A 1 108 ? -14.561 -0.689 -5.492 1.00 98.44 108 GLN A O 1
ATOM 811 N N . PHE A 1 109 ? -12.460 -1.047 -4.765 1.00 98.25 109 PHE A N 1
ATOM 812 C CA . PHE A 1 109 ? -12.253 -2.312 -5.485 1.00 98.25 109 PHE A CA 1
ATOM 813 C C . PHE A 1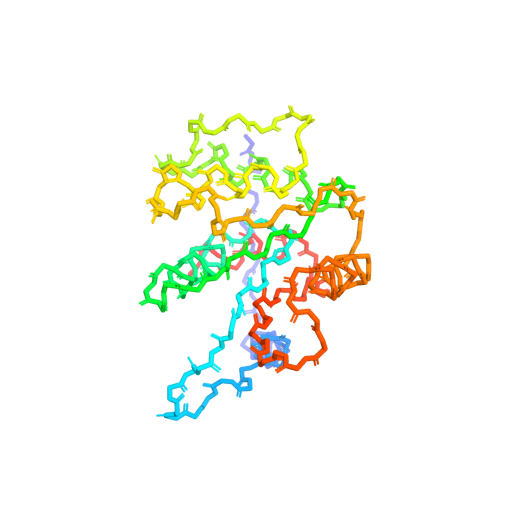 109 ? -12.290 -3.538 -4.576 1.00 98.25 109 PHE A C 1
ATOM 815 O O . PHE A 1 109 ? -12.736 -4.602 -4.999 1.00 98.25 109 PHE A O 1
ATOM 822 N N . TRP A 1 110 ? -11.857 -3.390 -3.324 1.00 98.25 110 TRP A N 1
ATOM 823 C CA . TRP A 1 110 ? -11.880 -4.475 -2.339 1.00 98.25 110 TRP A CA 1
ATOM 824 C C . TRP A 1 110 ? -13.060 -4.400 -1.367 1.00 98.25 110 TRP A C 1
ATOM 826 O O . TRP A 1 110 ? -13.267 -5.337 -0.595 1.00 98.25 110 TRP A O 1
ATOM 836 N N . HIS A 1 111 ? -13.864 -3.333 -1.446 1.00 98.31 111 HIS A N 1
ATOM 837 C CA . HIS A 1 111 ? -15.073 -3.122 -0.646 1.00 98.31 111 HIS A CA 1
ATOM 838 C C . HIS A 1 111 ? -14.822 -3.169 0.866 1.00 98.31 111 HIS A C 1
ATOM 840 O O . HIS A 1 111 ? -15.693 -3.572 1.639 1.00 98.31 111 HIS A O 1
ATOM 846 N N . ILE A 1 112 ? -13.630 -2.744 1.298 1.00 98.31 112 ILE A N 1
ATOM 847 C CA . ILE A 1 112 ? -13.318 -2.586 2.717 1.00 98.31 112 ILE A CA 1
ATOM 848 C C . ILE A 1 112 ? -14.065 -1.337 3.229 1.00 98.31 112 ILE A C 1
ATOM 850 O O . ILE A 1 112 ? -13.943 -0.264 2.625 1.00 98.31 112 ILE A O 1
ATOM 854 N N . PRO A 1 113 ? -14.863 -1.442 4.309 1.00 98.12 113 PRO A N 1
ATOM 855 C CA . PRO A 1 113 ? -15.580 -0.298 4.869 1.00 98.12 113 PRO A CA 1
ATOM 856 C C . PRO A 1 113 ? -14.627 0.805 5.338 1.00 98.12 113 PRO A C 1
ATOM 858 O O . PRO A 1 113 ? -13.551 0.509 5.857 1.00 98.12 113 PRO A O 1
ATOM 861 N N . HIS A 1 114 ? -15.026 2.073 5.199 1.00 96.81 114 HIS A N 1
ATOM 862 C CA . HIS A 1 114 ? -14.185 3.215 5.578 1.00 96.81 114 HIS A CA 1
ATOM 863 C C . HIS A 1 114 ? -13.753 3.170 7.048 1.00 96.81 114 HIS A C 1
ATOM 865 O O . HIS A 1 114 ? -12.616 3.503 7.360 1.00 96.81 114 HIS A O 1
ATOM 871 N N . GLU A 1 115 ? -14.617 2.698 7.945 1.00 95.81 115 GLU A N 1
ATOM 872 C CA . GLU A 1 115 ? -14.321 2.543 9.371 1.00 95.81 115 GLU A CA 1
ATOM 873 C C . GLU A 1 115 ? -13.231 1.499 9.672 1.00 95.81 115 GLU A C 1
ATOM 875 O O . GLU A 1 115 ? -12.675 1.491 10.771 1.00 95.81 115 GLU A O 1
ATOM 880 N N . LYS A 1 116 ? -12.908 0.631 8.704 1.00 96.62 116 LYS A N 1
ATOM 881 C CA . LYS A 1 116 ? -11.829 -0.360 8.801 1.00 96.62 116 LYS A CA 1
ATOM 882 C C . LYS A 1 116 ? -10.540 0.073 8.106 1.00 96.62 116 LYS A C 1
ATOM 884 O O . LYS A 1 116 ? -9.580 -0.687 8.142 1.00 96.62 116 LYS A O 1
ATOM 889 N N . ILE A 1 117 ? -10.499 1.249 7.481 1.00 97.88 117 ILE A N 1
ATOM 890 C CA . ILE A 1 117 ? -9.301 1.756 6.805 1.00 97.88 117 ILE A CA 1
ATOM 891 C C . ILE A 1 117 ? -8.697 2.866 7.660 1.00 97.88 117 ILE A C 1
ATOM 893 O O . ILE A 1 117 ? -9.279 3.940 7.809 1.00 97.88 117 ILE A O 1
ATOM 897 N N . TRP A 1 118 ? -7.517 2.615 8.219 1.00 97.06 118 TRP A N 1
ATOM 898 C CA . TRP A 1 118 ? -6.765 3.600 8.993 1.00 97.06 118 TRP A CA 1
ATOM 899 C C . TRP A 1 118 ? -5.678 4.198 8.109 1.00 97.06 118 TRP A C 1
ATOM 901 O O . TRP A 1 118 ? -4.853 3.473 7.566 1.00 97.06 118 TRP A O 1
ATOM 911 N N . ILE A 1 119 ? -5.694 5.517 7.932 1.00 97.69 119 ILE A N 1
ATOM 912 C CA . ILE A 1 119 ? -4.803 6.210 6.998 1.00 97.69 119 ILE A CA 1
ATOM 913 C C . ILE A 1 119 ? -3.733 6.964 7.784 1.00 97.69 119 ILE A C 1
ATOM 915 O O . ILE A 1 119 ? -4.046 7.801 8.629 1.00 97.69 119 ILE A O 1
ATOM 919 N N . GLU A 1 120 ? -2.478 6.691 7.452 1.00 97.12 120 GLU A N 1
ATOM 920 C CA . GLU A 1 120 ? -1.310 7.473 7.834 1.00 97.12 120 GLU A CA 1
ATOM 921 C C . GLU A 1 120 ? -0.661 8.004 6.546 1.00 97.12 120 GLU A C 1
ATOM 923 O O . GLU A 1 120 ? -0.108 7.239 5.760 1.00 97.12 120 GLU A O 1
ATOM 928 N N . ASP A 1 121 ? -0.780 9.307 6.291 1.00 97.44 121 ASP A N 1
ATOM 929 C CA . ASP A 1 121 ? -0.431 9.943 5.012 1.00 97.44 121 ASP A CA 1
ATOM 930 C C . ASP A 1 121 ? 0.695 10.990 5.114 1.00 97.44 121 ASP A C 1
ATOM 932 O O . ASP A 1 121 ? 0.847 11.836 4.230 1.00 97.44 121 ASP A O 1
ATOM 936 N N . GLN A 1 122 ? 1.486 10.950 6.189 1.00 97.69 122 GLN A N 1
ATOM 937 C CA . GLN A 1 122 ? 2.530 11.932 6.499 1.00 97.69 122 GLN A CA 1
ATOM 938 C C . GLN A 1 122 ? 3.953 11.383 6.342 1.00 97.69 122 GLN A C 1
ATOM 940 O O . GLN A 1 122 ? 4.892 12.163 6.186 1.00 97.69 122 GLN A O 1
ATOM 945 N N . SER A 1 123 ? 4.136 10.067 6.399 1.00 94.25 123 SER A N 1
ATOM 946 C CA . SER A 1 123 ? 5.442 9.416 6.277 1.00 94.25 123 SER A CA 1
ATOM 947 C C . SER A 1 123 ? 6.111 9.642 4.912 1.00 94.25 123 SER A C 1
ATOM 949 O O . SER A 1 123 ? 5.475 9.642 3.863 1.00 94.25 123 SER A O 1
ATOM 951 N N . THR A 1 124 ? 7.429 9.841 4.901 1.00 92.62 124 THR A N 1
ATOM 952 C CA . THR A 1 124 ? 8.196 10.147 3.673 1.00 92.62 124 THR A CA 1
ATOM 953 C C . THR A 1 124 ? 9.211 9.065 3.299 1.00 92.62 124 THR A C 1
ATOM 955 O O . THR A 1 124 ? 9.868 9.142 2.258 1.00 92.62 124 THR A O 1
ATOM 958 N N . ASN A 1 125 ? 9.377 8.056 4.155 1.00 87.69 125 ASN A N 1
ATOM 959 C CA . ASN A 1 125 ? 10.333 6.964 3.995 1.00 87.69 125 ASN A CA 1
ATOM 960 C C . ASN A 1 125 ? 9.926 5.742 4.835 1.00 87.69 125 ASN A C 1
ATOM 962 O O . ASN A 1 125 ? 9.116 5.843 5.753 1.00 87.69 125 ASN A O 1
ATOM 966 N N . CYS A 1 126 ? 10.549 4.591 4.572 1.00 83.31 126 CYS A N 1
ATOM 967 C CA . CYS A 1 126 ? 10.211 3.327 5.232 1.00 83.31 126 CYS A CA 1
ATOM 968 C C . CYS A 1 126 ? 10.350 3.350 6.767 1.00 83.31 126 CYS A C 1
ATOM 970 O O . CYS A 1 126 ? 9.549 2.723 7.463 1.00 83.31 126 CYS A O 1
ATOM 972 N N . GLY A 1 127 ? 11.327 4.087 7.308 1.00 82.81 127 GLY A N 1
ATOM 973 C CA . GLY A 1 127 ? 11.504 4.237 8.754 1.00 82.81 127 GLY A CA 1
ATOM 974 C C . GLY A 1 127 ? 10.359 5.021 9.395 1.00 82.81 127 GLY A C 1
ATOM 975 O O . GLY A 1 127 ? 9.881 4.668 10.475 1.00 82.81 127 GLY A O 1
ATOM 976 N N . GLU A 1 128 ? 9.873 6.054 8.709 1.00 90.75 128 GLU A N 1
ATOM 977 C CA . GLU A 1 128 ? 8.683 6.791 9.124 1.00 90.75 128 GLU A CA 1
ATOM 978 C C . GLU A 1 128 ? 7.412 5.966 8.980 1.00 90.75 128 GLU A C 1
ATOM 980 O O . GLU A 1 128 ? 6.619 5.986 9.918 1.00 90.75 128 GLU A O 1
ATOM 985 N N . ASN A 1 129 ? 7.258 5.181 7.906 1.00 88.75 129 ASN A N 1
ATOM 986 C CA . ASN A 1 129 ? 6.100 4.296 7.751 1.00 88.75 129 ASN A CA 1
ATOM 987 C C . ASN A 1 129 ? 5.945 3.404 8.993 1.00 88.75 129 ASN A C 1
ATOM 989 O O . ASN A 1 129 ? 4.886 3.354 9.618 1.00 88.75 129 ASN A O 1
ATOM 993 N N . ALA A 1 130 ? 7.037 2.760 9.424 1.00 85.88 130 ALA A N 1
ATOM 994 C CA . ALA A 1 130 ? 7.038 1.926 10.623 1.00 85.88 130 ALA A CA 1
ATOM 995 C C . ALA A 1 130 ? 6.724 2.736 11.894 1.00 85.88 130 ALA A C 1
ATOM 997 O O . ALA A 1 130 ? 5.824 2.382 12.660 1.00 85.88 130 ALA A O 1
ATOM 998 N N . ARG A 1 131 ? 7.434 3.851 12.118 1.00 89.75 131 ARG A N 1
ATOM 999 C CA . ARG A 1 131 ? 7.265 4.677 13.324 1.00 89.75 131 ARG A CA 1
ATOM 1000 C C . ARG A 1 131 ? 5.848 5.247 13.444 1.00 89.75 131 ARG A C 1
ATOM 1002 O O . ARG A 1 131 ? 5.310 5.303 14.550 1.00 89.75 131 ARG A O 1
ATOM 1009 N N . PHE A 1 132 ? 5.259 5.702 12.343 1.00 94.19 132 PHE A N 1
ATOM 1010 C CA . PHE A 1 132 ? 3.971 6.393 12.346 1.00 94.19 132 PHE A CA 1
ATOM 1011 C C . PHE A 1 132 ? 2.832 5.373 12.393 1.00 94.19 132 PHE A C 1
ATOM 1013 O O . PHE A 1 132 ? 1.870 5.596 13.124 1.00 94.19 132 PHE A O 1
ATOM 1020 N N . SER A 1 133 ? 2.989 4.212 11.742 1.00 90.69 133 SER A N 1
ATOM 1021 C CA . SER A 1 133 ? 2.074 3.075 11.903 1.00 90.69 133 SER A CA 1
ATOM 1022 C C . SER A 1 133 ? 1.961 2.654 13.367 1.00 90.69 133 SER A C 1
ATOM 1024 O O . SER A 1 133 ? 0.855 2.553 13.888 1.00 90.69 133 SER A O 1
ATOM 1026 N N . ILE A 1 134 ? 3.089 2.485 14.070 1.00 87.38 134 ILE A N 1
ATOM 1027 C CA . ILE A 1 134 ? 3.094 2.150 15.506 1.00 87.38 134 ILE A CA 1
ATOM 1028 C C . ILE A 1 134 ? 2.398 3.243 16.326 1.00 87.38 134 ILE A C 1
ATOM 1030 O O . ILE A 1 134 ? 1.592 2.946 17.205 1.00 87.38 134 ILE A O 1
ATOM 1034 N N . ALA A 1 135 ? 2.680 4.517 16.036 1.00 89.94 135 ALA A N 1
ATOM 1035 C CA . ALA A 1 135 ? 2.051 5.629 16.742 1.00 89.94 135 ALA A CA 1
ATOM 1036 C C . ALA A 1 135 ? 0.524 5.657 16.552 1.00 89.94 135 ALA A C 1
ATOM 1038 O O . ALA A 1 135 ? -0.193 5.955 17.508 1.00 89.94 135 ALA A O 1
ATOM 1039 N N . LEU A 1 136 ? 0.036 5.338 15.350 1.00 90.19 136 LEU A N 1
ATOM 1040 C CA . LEU A 1 136 ? -1.391 5.260 15.042 1.00 90.19 136 LEU A CA 1
ATOM 1041 C C . LEU A 1 136 ? -2.046 4.035 15.696 1.00 90.19 136 LEU A C 1
ATOM 1043 O O . LEU A 1 136 ? -3.111 4.160 16.295 1.00 90.19 136 LEU A O 1
ATOM 1047 N N . LEU A 1 137 ? -1.389 2.874 15.663 1.00 86.44 137 LEU A N 1
ATOM 1048 C CA . LEU A 1 137 ? -1.869 1.658 16.328 1.00 86.44 137 LEU A CA 1
ATOM 1049 C C . LEU A 1 137 ? -2.020 1.847 17.836 1.00 86.44 137 LEU A C 1
ATOM 1051 O O . LEU A 1 137 ? -3.073 1.541 18.390 1.00 86.44 137 LEU A O 1
ATOM 1055 N N . ASN A 1 138 ? -1.022 2.441 18.490 1.00 84.62 138 ASN A N 1
ATOM 1056 C CA . ASN A 1 138 ? -1.077 2.703 19.927 1.00 84.62 138 ASN A CA 1
ATOM 1057 C C . ASN A 1 138 ? -2.250 3.623 20.310 1.00 84.62 138 ASN A C 1
ATOM 1059 O O . ASN A 1 138 ? -2.768 3.520 21.419 1.00 84.62 138 ASN A O 1
ATOM 1063 N N . GLN A 1 139 ? -2.679 4.510 19.405 1.00 84.00 139 GLN A N 1
ATOM 1064 C CA . GLN A 1 139 ? -3.857 5.359 19.606 1.00 84.00 139 GLN A CA 1
ATOM 1065 C C . GLN A 1 139 ? -5.172 4.613 19.352 1.00 84.00 139 GLN A C 1
ATOM 1067 O O . GLN A 1 139 ? -6.159 4.890 20.029 1.00 84.00 139 GLN A O 1
ATOM 1072 N N . ALA A 1 140 ? -5.197 3.693 18.384 1.00 76.25 140 ALA A N 1
ATOM 1073 C CA . ALA A 1 140 ? -6.409 2.998 17.955 1.00 76.25 140 ALA A CA 1
ATOM 1074 C C . ALA A 1 140 ? -6.774 1.792 18.838 1.00 76.25 140 ALA A C 1
ATOM 1076 O O . ALA A 1 140 ? -7.952 1.588 19.128 1.00 76.25 140 ALA A O 1
ATOM 1077 N N . VAL A 1 141 ? -5.786 0.989 19.248 1.00 73.06 141 VAL A N 1
ATOM 1078 C CA . VAL A 1 141 ? -6.007 -0.326 19.885 1.00 73.06 141 VAL A CA 1
ATOM 1079 C C . VAL A 1 141 ? -5.216 -0.552 21.181 1.00 73.06 141 VAL A C 1
ATOM 1081 O O . VAL A 1 141 ? -5.505 -1.496 21.912 1.00 73.06 141 VAL A O 1
ATOM 1084 N N . GLY A 1 142 ? -4.263 0.322 21.521 1.00 66.19 142 GLY A N 1
ATOM 1085 C CA . GLY A 1 142 ? -3.356 0.115 22.658 1.00 66.19 142 GLY A CA 1
ATOM 1086 C C . GLY A 1 142 ? -2.244 -0.904 22.359 1.00 66.19 142 GLY A C 1
ATOM 1087 O O . GLY A 1 142 ? -1.996 -1.232 21.203 1.00 66.19 142 GLY A O 1
ATOM 1088 N N . ASN A 1 143 ? -1.539 -1.387 23.390 1.00 64.25 143 ASN A N 1
ATOM 1089 C CA . ASN A 1 143 ? -0.285 -2.148 23.225 1.00 64.25 143 ASN A CA 1
ATOM 1090 C C . ASN A 1 143 ? -0.439 -3.680 23.088 1.00 64.25 143 ASN A C 1
ATOM 1092 O O . ASN A 1 143 ? 0.564 -4.351 22.858 1.00 64.25 143 ASN A O 1
ATOM 1096 N N . ASP A 1 144 ? -1.645 -4.240 23.223 1.00 59.97 144 ASP A N 1
ATOM 1097 C CA . ASP A 1 144 ? -1.849 -5.696 23.376 1.00 59.97 144 ASP A CA 1
ATOM 1098 C C . ASP A 1 144 ? -2.318 -6.412 22.085 1.00 59.97 144 ASP A C 1
ATOM 1100 O O . ASP A 1 144 ? -2.902 -7.490 22.151 1.00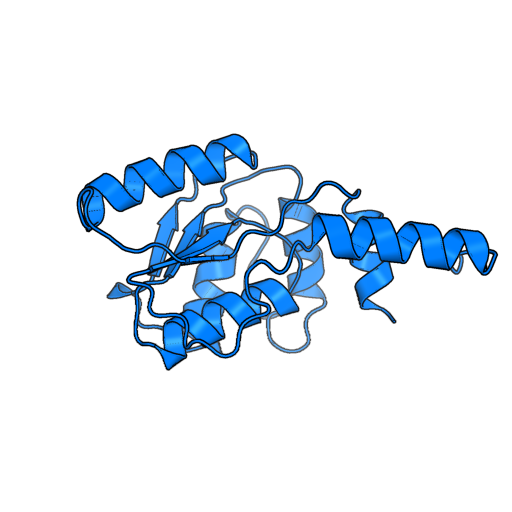 59.97 144 ASP A O 1
ATOM 1104 N N . SER A 1 145 ? -2.100 -5.824 20.902 1.00 60.47 145 SER A N 1
ATOM 1105 C CA . SER A 1 145 ? -2.569 -6.382 19.615 1.00 60.47 145 SER A CA 1
ATOM 1106 C C . SER A 1 145 ? -1.538 -7.292 18.932 1.00 60.47 145 SER A C 1
ATOM 1108 O O . SER A 1 145 ? -0.364 -6.938 18.823 1.00 60.47 145 SER A O 1
ATOM 1110 N N . ASN A 1 146 ? -1.987 -8.422 18.381 1.00 60.97 146 ASN A N 1
ATOM 1111 C CA . ASN A 1 146 ? -1.224 -9.244 17.442 1.00 60.97 146 ASN A CA 1
ATOM 1112 C C . ASN A 1 146 ? -1.259 -8.585 16.057 1.00 60.97 146 ASN A C 1
ATOM 1114 O O . ASN A 1 146 ? -2.292 -8.553 15.390 1.00 60.97 146 ASN A O 1
ATOM 1118 N N . LEU A 1 147 ? -0.135 -8.035 15.606 1.00 59.41 147 LEU A N 1
ATOM 1119 C CA . LEU A 1 147 ? -0.067 -7.274 14.356 1.00 59.41 147 LEU A CA 1
ATOM 1120 C C . LEU A 1 147 ? 0.429 -8.149 13.203 1.00 59.41 147 LEU A C 1
ATOM 1122 O O . LEU A 1 147 ? 1.484 -8.772 13.316 1.00 59.41 147 LEU A O 1
ATOM 1126 N N . LEU A 1 148 ? -0.270 -8.122 12.065 1.00 57.56 148 LEU A N 1
ATOM 1127 C CA . LEU A 1 148 ? 0.288 -8.588 10.800 1.00 57.56 148 LEU A CA 1
ATOM 1128 C C . LEU A 1 148 ? 0.797 -7.388 10.017 1.00 57.56 148 LEU A C 1
ATOM 1130 O O . LEU A 1 148 ? 0.038 -6.552 9.523 1.00 57.56 148 LEU A O 1
ATOM 1134 N N . ILE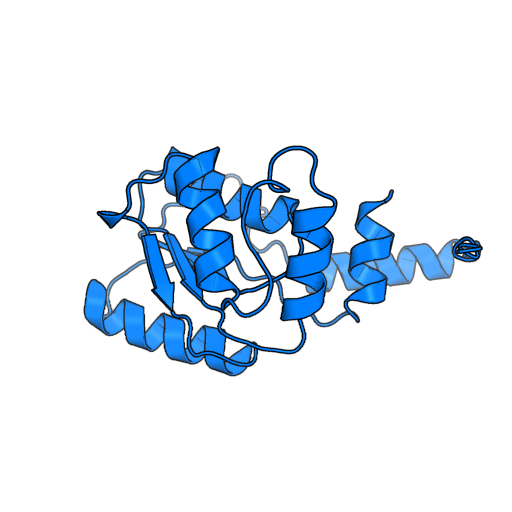 A 1 149 ? 2.113 -7.318 9.889 1.00 60.38 149 ILE A N 1
ATOM 1135 C CA . ILE A 1 149 ? 2.764 -6.284 9.102 1.00 60.38 149 ILE A CA 1
ATOM 1136 C C . ILE A 1 149 ? 2.976 -6.837 7.693 1.00 60.38 149 ILE A C 1
ATOM 1138 O O . ILE A 1 149 ? 3.830 -7.693 7.484 1.00 60.38 149 ILE A O 1
ATOM 1142 N N . VAL A 1 150 ? 2.209 -6.343 6.719 1.00 58.62 150 VAL A N 1
ATOM 1143 C CA . VAL A 1 150 ? 2.442 -6.621 5.296 1.00 58.62 150 VAL A CA 1
ATOM 1144 C C . VAL A 1 150 ? 3.385 -5.545 4.775 1.00 58.62 150 VAL A C 1
ATOM 1146 O O . VAL A 1 150 ? 2.999 -4.495 4.258 1.00 58.62 150 VAL A O 1
ATOM 1149 N N . PHE A 1 151 ? 4.670 -5.799 4.991 1.00 56.12 151 PHE A N 1
ATOM 1150 C CA . PHE A 1 151 ? 5.734 -4.905 4.575 1.00 56.12 151 PHE A CA 1
ATOM 1151 C C . PHE A 1 151 ? 6.329 -5.378 3.254 1.00 56.12 151 PHE A C 1
ATOM 1153 O O . PHE A 1 151 ? 6.635 -6.555 3.085 1.00 56.12 151 PHE A O 1
ATOM 1160 N N . TYR A 1 152 ? 6.567 -4.440 2.344 1.00 52.88 152 TYR A N 1
ATOM 1161 C CA . TYR A 1 152 ? 7.546 -4.636 1.287 1.00 52.88 152 TYR A CA 1
ATOM 1162 C C . TYR A 1 152 ? 8.776 -3.816 1.654 1.00 52.88 152 TYR A C 1
ATOM 1164 O O . TYR A 1 152 ? 8.738 -2.585 1.647 1.00 52.88 152 TYR A O 1
ATOM 1172 N N . VAL A 1 153 ? 9.866 -4.488 2.026 1.00 45.28 153 VAL A N 1
ATOM 1173 C CA . VAL A 1 153 ? 11.151 -3.810 2.182 1.00 45.28 153 VAL A CA 1
ATOM 1174 C C . VAL A 1 153 ? 11.737 -3.625 0.785 1.00 45.28 153 VAL A C 1
ATOM 1176 O O . VAL A 1 153 ? 12.309 -4.537 0.193 1.00 45.28 153 VAL A O 1
ATOM 1179 N N . GLN A 1 154 ? 11.599 -2.413 0.258 1.00 44.00 154 GLN A N 1
ATOM 1180 C CA . GLN A 1 154 ? 12.242 -1.992 -0.979 1.00 44.00 154 GLN A CA 1
ATOM 1181 C C . GLN A 1 154 ? 13.763 -1.835 -0.746 1.00 44.00 154 GLN A C 1
ATOM 1183 O O . GLN A 1 154 ? 14.257 -0.736 -0.516 1.00 44.00 154 GLN A O 1
ATOM 1188 N N . ILE A 1 155 ? 14.522 -2.939 -0.741 1.00 40.66 155 ILE A N 1
ATOM 1189 C CA . ILE A 1 155 ? 16.004 -2.907 -0.782 1.00 40.66 155 ILE A CA 1
ATOM 1190 C C . ILE A 1 155 ? 16.513 -2.840 -2.231 1.00 40.66 155 ILE A C 1
ATOM 1192 O O . ILE A 1 155 ? 17.593 -2.308 -2.486 1.00 40.66 155 ILE A O 1
ATOM 1196 N N . MET A 1 156 ? 15.737 -3.340 -3.198 1.00 40.84 156 MET A N 1
ATOM 1197 C CA . MET A 1 156 ? 16.082 -3.259 -4.619 1.00 40.84 156 MET A CA 1
ATOM 1198 C C . MET A 1 156 ? 15.561 -1.956 -5.240 1.00 40.84 156 MET A C 1
ATOM 1200 O O . MET A 1 156 ? 14.439 -1.558 -4.927 1.00 40.84 156 MET A O 1
ATOM 1204 N N . PRO A 1 157 ? 16.325 -1.305 -6.142 1.00 47.69 157 PRO A N 1
ATOM 1205 C CA . PRO A 1 157 ? 15.855 -0.127 -6.865 1.00 47.69 157 PRO A CA 1
ATOM 1206 C C . PRO A 1 157 ? 14.485 -0.383 -7.503 1.00 47.69 157 PRO A C 1
ATOM 1208 O O . PRO A 1 157 ? 14.271 -1.450 -8.081 1.00 47.69 157 PRO A O 1
ATOM 1211 N N . ASP A 1 158 ? 13.578 0.589 -7.419 1.00 51.41 158 ASP A N 1
ATOM 1212 C CA . ASP A 1 158 ? 12.193 0.488 -7.912 1.00 51.41 158 ASP A CA 1
ATOM 1213 C C . ASP A 1 158 ? 12.128 0.014 -9.382 1.00 51.41 158 ASP A C 1
ATOM 1215 O O . ASP A 1 158 ? 11.293 -0.822 -9.740 1.00 51.41 158 ASP A O 1
ATOM 1219 N N . ASP A 1 159 ? 13.101 0.431 -10.203 1.00 45.47 159 ASP A N 1
ATOM 1220 C CA . ASP A 1 159 ? 13.278 0.000 -11.598 1.00 45.47 159 ASP A CA 1
ATOM 1221 C C . ASP A 1 159 ? 13.510 -1.513 -11.757 1.00 45.47 159 ASP A C 1
ATOM 1223 O O . ASP A 1 159 ? 13.064 -2.113 -12.736 1.00 45.47 159 ASP A O 1
ATOM 1227 N N . PHE A 1 160 ? 14.195 -2.147 -10.804 1.00 45.38 160 PHE A N 1
ATOM 1228 C CA . PHE A 1 160 ? 14.484 -3.582 -10.820 1.00 45.38 160 PHE A CA 1
ATOM 1229 C C . PHE A 1 160 ? 13.250 -4.402 -10.418 1.00 45.38 160 PHE A C 1
ATOM 1231 O O . PHE A 1 160 ? 12.940 -5.412 -11.050 1.00 45.38 160 PHE A O 1
ATOM 1238 N N . VAL A 1 161 ? 12.484 -3.927 -9.430 1.00 51.34 161 VAL A N 1
ATOM 1239 C CA . VAL A 1 161 ? 11.229 -4.568 -8.996 1.00 51.34 161 VAL A CA 1
ATOM 1240 C C . VAL A 1 161 ? 10.161 -4.481 -10.086 1.00 51.34 161 VAL A C 1
ATOM 1242 O O . VAL A 1 161 ? 9.552 -5.490 -10.440 1.00 51.34 161 VAL A O 1
ATOM 1245 N N . MET A 1 162 ? 9.985 -3.309 -10.704 1.00 49.75 162 MET A N 1
ATOM 1246 C CA . MET A 1 162 ? 9.033 -3.132 -11.808 1.00 49.75 162 MET A CA 1
ATOM 1247 C C . MET A 1 162 ? 9.344 -4.003 -13.036 1.00 49.75 162 MET A C 1
ATOM 1249 O O . MET A 1 162 ? 8.432 -4.336 -13.795 1.00 49.75 162 MET A O 1
ATOM 1253 N N . GLN A 1 163 ? 10.610 -4.368 -13.254 1.00 47.72 163 GLN A N 1
ATOM 1254 C CA . GLN A 1 163 ? 11.018 -5.235 -14.362 1.00 47.72 163 GLN A CA 1
ATOM 1255 C C . GLN A 1 163 ? 10.820 -6.726 -14.058 1.00 47.72 163 GLN A C 1
ATOM 1257 O O . GLN A 1 163 ? 10.511 -7.477 -14.981 1.00 47.72 163 GLN A O 1
ATOM 1262 N N . LEU A 1 164 ? 10.915 -7.148 -12.793 1.00 41.56 164 LEU A N 1
ATOM 1263 C CA . LEU A 1 164 ? 10.643 -8.530 -12.380 1.00 41.56 164 LEU A CA 1
ATOM 1264 C C . LEU A 1 164 ? 9.152 -8.895 -12.456 1.00 41.56 164 LEU A C 1
ATOM 1266 O O . LEU A 1 164 ? 8.830 -10.008 -12.848 1.00 41.56 164 LEU A O 1
ATOM 1270 N N . HIS A 1 165 ? 8.232 -7.957 -12.198 1.00 44.84 165 HIS A N 1
ATOM 1271 C CA . HIS A 1 165 ? 6.780 -8.187 -12.340 1.00 44.84 165 HIS A CA 1
ATOM 1272 C C . HIS A 1 165 ? 6.287 -8.360 -13.790 1.00 44.84 165 HIS A C 1
ATOM 1274 O O . HIS A 1 165 ? 5.089 -8.532 -14.015 1.00 44.84 165 HIS A O 1
ATOM 1280 N N . ARG A 1 166 ? 7.177 -8.275 -14.788 1.00 41.41 166 ARG A N 1
ATOM 1281 C CA . ARG A 1 166 ? 6.857 -8.531 -16.202 1.00 41.41 166 ARG A CA 1
ATOM 1282 C C . ARG A 1 166 ? 7.182 -9.961 -16.654 1.00 41.41 166 ARG A C 1
ATOM 1284 O O . ARG A 1 166 ? 7.037 -10.233 -17.847 1.00 41.41 166 ARG A O 1
ATOM 1291 N N . PHE A 1 167 ? 7.606 -10.837 -15.741 1.00 35.50 167 PHE A N 1
ATOM 1292 C CA . PHE A 1 167 ? 7.926 -12.243 -15.998 1.00 35.50 167 PHE A CA 1
ATOM 1293 C C . PHE A 1 167 ? 7.032 -13.188 -15.197 1.00 35.50 167 PHE A C 1
ATOM 1295 O O . PHE A 1 167 ? 6.658 -12.827 -14.059 1.00 35.50 167 PHE A O 1
#

Sequence (167 aa):
MNITPFPTLSPATIDAINVIGQWLAQDDFSGEVPYQADCVILAGNAVMPTIDAACKIARDQQIPLLISGGIGHSTTFLYSAIAQHPHYNTIRTTGRAEATILADIAHQFWHIPHEKIWIEDQSTNCGENARFSIALLNQAVGNDSNLLIVFYVQIMPDDFVMQLHRF

Organism: Escherichia coli (NCBI:txid562)

Radius of gyration: 16.73 Å; Cα contacts (8 Å, |Δi|>4): 223; chains: 1; bounding box: 40×40×51 Å

Mean predicted aligned error: 8.32 Å